Protein AF-A0A520GGC3-F1 (afdb_monomer_lite)

Structure (mmCIF, N/CA/C/O backb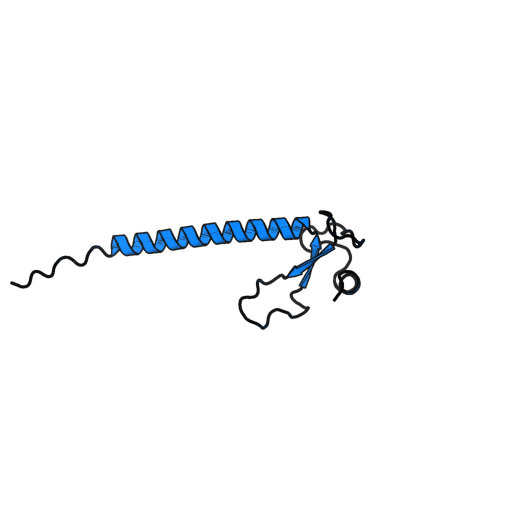one):
data_AF-A0A520GGC3-F1
#
_entry.id   AF-A0A520GGC3-F1
#
loop_
_atom_site.group_PDB
_atom_site.id
_atom_site.type_symbol
_atom_site.label_atom_id
_atom_site.label_alt_id
_atom_site.label_comp_id
_atom_site.label_asym_id
_atom_site.label_entity_id
_atom_site.label_seq_id
_atom_site.pdbx_PDB_ins_code
_atom_site.Cartn_x
_atom_site.Cartn_y
_atom_site.Cartn_z
_atom_site.occupancy
_atom_site.B_iso_or_equiv
_atom_site.auth_seq_id
_atom_site.auth_comp_id
_atom_site.auth_asym_id
_atom_site.auth_atom_id
_atom_site.pdbx_PDB_model_num
ATOM 1 N N . MET A 1 1 ? 19.036 -1.902 -2.684 1.00 60.69 1 MET A N 1
ATOM 2 C CA . MET A 1 1 ? 18.878 -2.578 -3.990 1.00 60.69 1 MET A CA 1
ATOM 3 C C . MET A 1 1 ? 18.117 -1.633 -4.895 1.00 60.69 1 MET A C 1
ATOM 5 O O . MET A 1 1 ? 17.123 -1.086 -4.430 1.00 60.69 1 MET A O 1
ATOM 9 N N . SER A 1 2 ? 18.595 -1.394 -6.116 1.00 76.25 2 SER A N 1
ATOM 10 C CA . SER A 1 2 ? 17.860 -0.589 -7.098 1.00 76.25 2 SER A CA 1
ATOM 11 C C . SER A 1 2 ? 16.636 -1.356 -7.612 1.00 76.25 2 SER A C 1
ATOM 13 O O . SER A 1 2 ? 16.612 -2.587 -7.573 1.00 76.25 2 SER A O 1
ATOM 15 N N . VAL A 1 3 ? 15.624 -0.646 -8.117 1.00 77.81 3 VAL A N 1
ATOM 16 C CA . VAL A 1 3 ? 14.450 -1.261 -8.769 1.00 77.81 3 VAL A CA 1
ATOM 17 C C . VAL A 1 3 ? 14.881 -2.133 -9.956 1.00 77.81 3 VAL A C 1
ATOM 19 O O . VAL A 1 3 ? 14.353 -3.227 -10.136 1.00 77.81 3 VAL A O 1
ATOM 22 N N . GLN A 1 4 ? 15.915 -1.712 -10.694 1.00 81.25 4 GLN A N 1
ATOM 23 C CA . GLN A 1 4 ? 16.497 -2.494 -11.787 1.00 81.25 4 GLN A CA 1
ATOM 24 C C . GLN A 1 4 ? 17.047 -3.849 -11.311 1.00 81.25 4 GLN A C 1
ATOM 26 O O . GLN A 1 4 ? 16.815 -4.865 -11.959 1.00 81.25 4 GLN A O 1
ATOM 31 N N . ALA A 1 5 ? 17.719 -3.887 -10.153 1.00 81.25 5 ALA A N 1
ATOM 32 C CA . ALA A 1 5 ? 18.230 -5.129 -9.567 1.00 81.25 5 ALA A CA 1
ATOM 33 C C . ALA A 1 5 ? 17.112 -6.056 -9.061 1.00 81.25 5 ALA A C 1
ATOM 35 O O . ALA A 1 5 ? 17.298 -7.263 -8.979 1.00 81.25 5 ALA A O 1
ATOM 36 N N . LEU A 1 6 ? 15.951 -5.500 -8.713 1.00 82.69 6 LEU A N 1
ATOM 37 C CA . LEU A 1 6 ? 14.791 -6.271 -8.268 1.00 82.69 6 LEU A CA 1
ATOM 38 C C . LEU A 1 6 ? 13.943 -6.797 -9.434 1.00 82.69 6 LEU A C 1
ATOM 40 O O . LEU A 1 6 ? 13.226 -7.782 -9.259 1.00 82.69 6 LEU A O 1
ATOM 44 N N . ARG A 1 7 ? 14.048 -6.190 -10.625 1.00 85.38 7 ARG A N 1
ATOM 45 C CA . ARG A 1 7 ? 13.332 -6.623 -11.835 1.00 85.38 7 ARG A CA 1
ATOM 46 C C . ARG A 1 7 ? 13.685 -8.052 -12.242 1.00 85.38 7 ARG A C 1
ATOM 48 O O . ARG A 1 7 ? 12.794 -8.790 -12.645 1.00 85.38 7 ARG A O 1
ATOM 55 N N . SER A 1 8 ? 14.951 -8.455 -12.135 1.00 84.31 8 SER A N 1
ATOM 56 C CA . SER A 1 8 ? 15.372 -9.825 -12.468 1.00 84.31 8 SER A CA 1
ATOM 57 C C . SER A 1 8 ? 14.750 -10.872 -11.541 1.00 84.31 8 SER A C 1
ATOM 59 O O . SER A 1 8 ? 14.472 -11.981 -11.981 1.00 84.31 8 SER A O 1
ATOM 61 N N . SER A 1 9 ? 14.491 -10.512 -10.282 1.00 84.56 9 SER A N 1
ATOM 62 C CA . SER A 1 9 ? 13.923 -11.417 -9.278 1.00 84.56 9 SER A CA 1
ATOM 63 C C . SER A 1 9 ? 12.394 -11.442 -9.270 1.00 84.56 9 SER A C 1
ATOM 65 O O . SER A 1 9 ? 11.805 -12.480 -8.985 1.00 84.56 9 SER A O 1
ATOM 67 N N . PHE A 1 10 ? 11.740 -10.307 -9.535 1.00 87.94 10 PHE A N 1
ATOM 68 C CA . PHE A 1 10 ? 10.280 -10.171 -9.411 1.00 87.94 10 PHE A CA 1
ATOM 69 C C . PHE A 1 10 ? 9.541 -10.023 -10.744 1.00 87.94 10 PHE A C 1
ATOM 71 O O . PHE A 1 10 ? 8.315 -10.095 -10.769 1.00 87.94 10 PHE A O 1
ATOM 78 N N . GLY A 1 11 ? 10.264 -9.847 -11.848 1.00 91.62 11 GLY A N 1
ATOM 79 C CA . GLY A 1 11 ? 9.686 -9.660 -13.171 1.00 91.62 11 GLY A CA 1
ATOM 80 C C . GLY A 1 11 ? 9.210 -8.226 -13.448 1.00 91.62 11 GLY A C 1
ATOM 81 O O . GLY A 1 11 ? 9.417 -7.314 -12.642 1.00 91.62 11 GLY A O 1
ATOM 82 N N . PRO A 1 12 ? 8.611 -8.004 -14.634 1.00 95.31 12 PRO A N 1
ATOM 83 C CA . PRO A 1 12 ? 8.226 -6.675 -15.109 1.00 95.31 12 PRO A CA 1
ATOM 84 C C . PRO A 1 12 ? 6.793 -6.261 -14.740 1.00 95.31 12 PRO A C 1
ATOM 86 O O . PRO A 1 12 ? 6.391 -5.145 -15.060 1.00 95.31 12 PRO A O 1
ATOM 89 N N . HIS A 1 13 ? 6.017 -7.142 -14.106 1.00 96.56 13 HIS A N 1
ATOM 90 C CA . HIS A 1 13 ? 4.601 -6.916 -13.817 1.00 96.56 13 HIS A CA 1
ATOM 91 C C . HIS A 1 13 ? 4.390 -6.439 -12.382 1.00 96.56 13 HIS A C 1
ATOM 93 O O . HIS A 1 13 ? 5.062 -6.891 -11.453 1.00 96.56 13 HIS A O 1
ATOM 99 N N . CYS A 1 14 ? 3.439 -5.527 -12.208 1.00 96.69 14 CYS A N 1
ATOM 100 C CA . CYS A 1 14 ? 3.048 -5.014 -10.907 1.00 96.69 14 CYS A CA 1
ATOM 101 C C . CYS A 1 14 ? 2.482 -6.135 -10.037 1.00 96.69 14 CYS A C 1
ATOM 103 O O . CYS A 1 14 ? 1.596 -6.876 -10.460 1.00 96.69 14 CYS A O 1
ATOM 105 N N . HIS A 1 15 ? 2.954 -6.220 -8.794 1.00 95.75 15 HIS A N 1
ATOM 106 C CA . HIS A 1 15 ? 2.482 -7.220 -7.842 1.00 95.75 15 HIS A CA 1
ATOM 107 C C . HIS A 1 15 ? 0.974 -7.143 -7.567 1.00 95.75 15 HIS A C 1
ATOM 109 O O . HIS A 1 15 ? 0.356 -8.174 -7.320 1.00 95.75 15 HIS A O 1
ATOM 115 N N . TRP A 1 16 ? 0.392 -5.939 -7.603 1.00 95.38 16 TRP A N 1
ATOM 116 C CA . TRP A 1 16 ? -1.005 -5.720 -7.229 1.00 95.38 16 TRP A CA 1
ATOM 117 C C . TRP A 1 16 ? -1.983 -5.923 -8.383 1.00 95.38 16 TRP A C 1
ATOM 119 O O . TRP A 1 16 ? -2.981 -6.614 -8.213 1.00 95.38 16 TRP A O 1
ATOM 129 N N . CYS A 1 17 ? -1.716 -5.321 -9.544 1.00 97.12 17 CYS A N 1
ATOM 130 C CA . CYS A 1 17 ? -2.655 -5.332 -10.670 1.00 97.12 17 CYS A CA 1
ATOM 131 C C . CYS A 1 17 ? -2.231 -6.246 -11.828 1.00 97.12 17 CYS A C 1
ATOM 133 O O . CYS A 1 17 ? -3.002 -6.434 -12.762 1.00 97.12 17 CYS A O 1
ATOM 135 N N . GLY A 1 18 ? -1.010 -6.791 -11.808 1.00 96.69 18 GLY A N 1
ATOM 136 C CA . GLY A 1 18 ? -0.486 -7.661 -12.866 1.00 96.69 18 GLY A CA 1
ATOM 137 C C . GLY A 1 18 ? -0.095 -6.951 -14.169 1.00 96.69 18 GLY A C 1
ATOM 138 O O . GLY A 1 18 ? 0.449 -7.597 -15.060 1.00 96.69 18 GLY A O 1
ATOM 139 N N . LEU A 1 19 ? -0.321 -5.640 -14.297 1.00 97.94 19 LEU A N 1
ATOM 140 C CA . LEU A 1 19 ? 0.020 -4.880 -15.504 1.00 97.94 19 LEU A CA 1
ATOM 141 C C . LEU A 1 19 ? 1.531 -4.568 -15.587 1.00 97.94 19 LEU A C 1
ATOM 143 O O . LEU A 1 19 ? 2.197 -4.495 -14.547 1.00 97.94 19 LEU A O 1
ATOM 147 N N . PRO A 1 20 ? 2.095 -4.366 -16.796 1.00 97.12 20 PRO A N 1
ATOM 148 C CA . PRO A 1 20 ? 3.498 -3.987 -16.969 1.00 97.12 20 PRO A CA 1
ATOM 149 C C . PRO A 1 20 ? 3.843 -2.671 -16.258 1.00 97.12 20 PRO A C 1
ATOM 151 O O . PRO A 1 20 ? 3.045 -1.734 -16.244 1.00 97.12 20 PRO A O 1
ATOM 154 N N . MET A 1 21 ? 5.038 -2.594 -15.675 1.00 96.81 21 MET A N 1
ATOM 155 C CA . MET A 1 21 ? 5.553 -1.380 -15.030 1.00 96.81 21 MET A CA 1
ATOM 156 C C . MET A 1 21 ? 6.576 -0.656 -15.908 1.00 96.81 21 MET A C 1
ATOM 15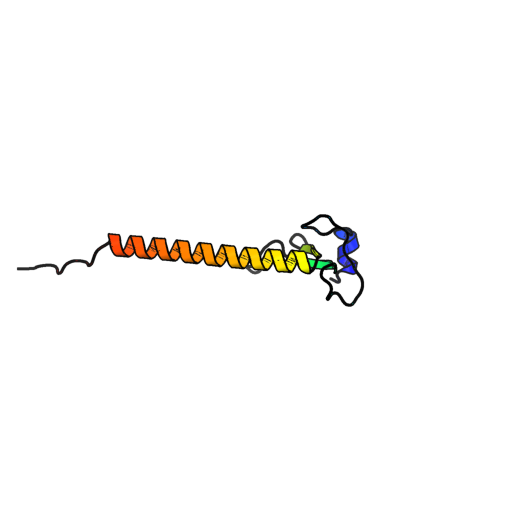8 O O . MET A 1 21 ? 7.309 -1.291 -16.670 1.00 96.81 21 MET A O 1
ATOM 162 N N . ASP A 1 22 ? 6.677 0.661 -15.733 1.00 95.25 22 ASP A N 1
ATOM 163 C CA . ASP A 1 22 ? 7.756 1.477 -16.283 1.00 95.25 22 ASP A CA 1
ATOM 164 C C . ASP A 1 22 ? 8.966 1.480 -15.336 1.00 95.25 22 ASP A C 1
ATOM 166 O O . ASP A 1 22 ? 8.858 1.775 -14.149 1.00 95.25 22 ASP A O 1
ATOM 170 N N . PHE A 1 23 ? 10.141 1.140 -15.854 1.00 93.94 23 PHE A N 1
ATOM 171 C CA . PHE A 1 23 ? 11.384 1.064 -15.082 1.00 93.94 23 PHE A CA 1
ATOM 172 C C . PHE A 1 23 ? 12.311 2.267 -15.305 1.00 93.94 23 PHE A C 1
ATOM 174 O O . PHE A 1 23 ? 13.361 2.333 -14.652 1.00 93.94 23 PHE A O 1
ATOM 181 N N . ALA A 1 24 ? 11.948 3.183 -16.209 1.00 91.81 24 ALA A N 1
ATOM 182 C CA . ALA A 1 24 ? 12.727 4.373 -16.518 1.00 91.81 24 ALA A CA 1
ATOM 183 C C . ALA A 1 24 ? 12.819 5.330 -15.317 1.00 91.81 24 ALA A C 1
ATOM 185 O O . ALA A 1 24 ? 11.978 5.332 -14.420 1.00 91.81 24 ALA A O 1
ATOM 186 N N . GLU A 1 25 ? 13.884 6.130 -15.294 1.00 86.38 25 GLU A N 1
ATOM 187 C CA . GLU A 1 25 ? 13.998 7.287 -14.404 1.00 86.38 25 GLU A CA 1
ATOM 188 C C . GLU A 1 25 ? 13.555 8.545 -15.179 1.00 86.38 25 GLU A C 1
ATOM 190 O O . GLU A 1 25 ? 13.866 8.643 -16.371 1.00 86.38 25 GLU A O 1
ATOM 195 N N . PRO A 1 26 ? 12.890 9.524 -14.537 1.00 87.25 26 PRO A N 1
ATOM 196 C CA . PRO A 1 26 ? 12.464 9.534 -13.136 1.00 87.25 26 PRO A CA 1
ATOM 197 C C . PRO A 1 26 ? 11.242 8.635 -12.875 1.00 87.25 26 PRO A C 1
ATOM 199 O O . PRO A 1 26 ? 10.403 8.428 -13.745 1.00 87.25 26 PRO A O 1
ATOM 202 N N . ARG A 1 27 ? 11.141 8.101 -11.651 1.00 85.25 27 ARG A N 1
ATOM 203 C CA . ARG A 1 27 ? 10.047 7.208 -11.213 1.00 85.25 27 ARG A CA 1
ATOM 204 C C . ARG A 1 27 ? 8.891 7.938 -10.525 1.00 85.25 27 ARG A C 1
ATOM 206 O O . ARG A 1 27 ? 8.408 7.500 -9.480 1.00 85.25 27 ARG A O 1
ATOM 213 N N . ASP A 1 28 ? 8.501 9.081 -11.061 1.00 87.50 28 ASP A N 1
ATOM 214 C CA . ASP A 1 28 ? 7.453 9.949 -10.516 1.00 87.50 28 ASP A CA 1
ATOM 215 C C . ASP A 1 28 ? 6.075 9.718 -11.155 1.00 87.50 28 ASP A C 1
ATOM 217 O O . ASP A 1 28 ? 5.081 10.294 -10.708 1.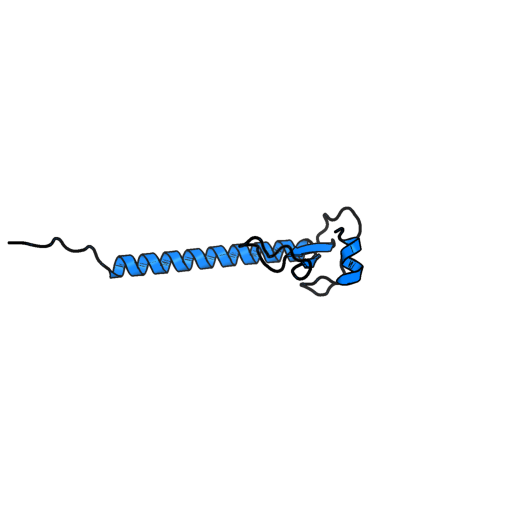00 87.50 28 ASP A O 1
ATOM 221 N N . ARG A 1 29 ? 5.992 8.850 -12.168 1.00 94.56 29 ARG A N 1
ATOM 222 C CA . ARG A 1 29 ? 4.747 8.572 -12.882 1.00 94.56 29 ARG A CA 1
ATOM 223 C C . ARG A 1 29 ? 3.916 7.487 -12.190 1.00 94.56 29 ARG A C 1
ATOM 225 O O . ARG A 1 29 ? 4.479 6.591 -11.554 1.00 94.56 29 ARG A O 1
ATOM 232 N N . PRO A 1 30 ? 2.581 7.506 -12.347 1.00 96.19 30 PRO A N 1
ATOM 233 C CA . PRO A 1 30 ? 1.691 6.468 -11.821 1.00 96.19 30 PRO A CA 1
ATOM 234 C C . PRO A 1 30 ? 2.133 5.036 -12.169 1.00 96.19 30 PRO A C 1
ATOM 236 O O . PRO A 1 30 ? 2.122 4.149 -11.313 1.00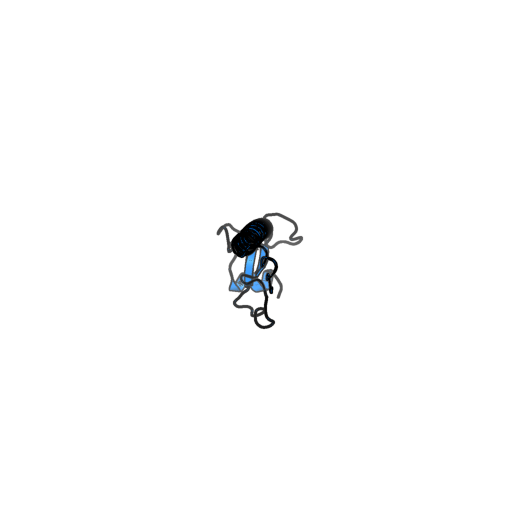 96.19 30 PRO A O 1
ATOM 239 N N . GLU A 1 31 ? 2.579 4.828 -13.407 1.00 96.62 31 GLU A N 1
ATOM 240 C CA . GLU A 1 31 ? 3.041 3.560 -13.973 1.00 96.62 31 GLU A CA 1
ATOM 241 C C . GLU A 1 31 ? 4.492 3.191 -13.614 1.00 96.62 31 GLU A C 1
ATOM 243 O O . GLU A 1 31 ? 4.962 2.110 -13.985 1.00 96.62 31 GLU A O 1
ATOM 248 N N . SER A 1 32 ? 5.214 4.039 -12.879 1.00 96.69 32 SER A N 1
ATOM 249 C CA . SER A 1 32 ? 6.597 3.760 -12.496 1.00 96.69 32 SER A CA 1
ATOM 250 C C . SER A 1 32 ? 6.695 2.603 -11.496 1.00 96.69 32 SER A C 1
ATOM 252 O O . SER A 1 32 ? 5.924 2.495 -10.541 1.00 96.69 32 SER A O 1
ATOM 254 N N . ALA A 1 33 ? 7.690 1.739 -11.691 1.00 95.81 33 ALA A N 1
ATOM 255 C CA . ALA A 1 33 ? 8.026 0.631 -10.813 1.00 95.81 33 ALA A CA 1
ATOM 256 C C . ALA A 1 33 ? 8.650 1.156 -9.515 1.00 95.81 33 ALA A C 1
ATOM 258 O O . ALA A 1 33 ? 9.731 1.742 -9.509 1.00 95.81 33 ALA A O 1
ATOM 259 N N . THR A 1 34 ? 8.007 0.879 -8.390 1.00 93.81 34 THR A N 1
ATOM 260 C CA . THR A 1 34 ? 8.469 1.238 -7.047 1.00 93.81 34 THR A CA 1
ATOM 261 C C . THR A 1 34 ? 8.591 -0.007 -6.171 1.00 93.81 34 THR A C 1
ATOM 263 O O . THR A 1 34 ? 8.058 -1.074 -6.487 1.00 93.81 34 THR A O 1
ATOM 266 N N . ILE A 1 35 ? 9.352 0.100 -5.079 1.00 90.69 35 ILE A N 1
ATOM 267 C CA . ILE A 1 35 ? 9.536 -1.002 -4.129 1.00 90.69 35 ILE A CA 1
ATOM 268 C C . ILE A 1 35 ? 8.411 -0.954 -3.101 1.00 90.69 35 ILE A C 1
ATOM 270 O O . ILE A 1 35 ? 8.298 0.019 -2.360 1.00 90.69 35 ILE A O 1
ATOM 274 N N . GLU A 1 36 ? 7.652 -2.040 -3.011 1.00 87.19 36 GLU A N 1
ATOM 275 C CA . GLU A 1 36 ? 6.609 -2.233 -2.009 1.00 87.19 36 GLU A CA 1
ATOM 276 C C . GLU A 1 36 ? 7.081 -3.139 -0.871 1.00 87.19 36 GLU A C 1
ATOM 278 O O . GLU A 1 36 ? 7.796 -4.122 -1.100 1.00 87.19 36 GLU A O 1
ATOM 283 N N . HIS A 1 37 ? 6.632 -2.839 0.349 1.00 85.12 37 HIS A N 1
ATOM 284 C CA . HIS A 1 37 ? 6.824 -3.689 1.525 1.00 85.12 37 HIS A CA 1
ATOM 285 C C . HIS A 1 37 ? 5.494 -4.350 1.906 1.00 85.12 37 HIS A C 1
ATOM 287 O O . HIS A 1 37 ? 4.537 -3.685 2.289 1.00 85.12 37 HIS A O 1
ATOM 293 N N . LEU A 1 38 ? 5.430 -5.681 1.819 1.00 81.56 38 LEU A N 1
ATOM 294 C CA . LEU A 1 38 ? 4.183 -6.423 2.045 1.00 81.56 38 LEU A CA 1
ATOM 295 C C . LEU A 1 38 ? 3.706 -6.376 3.499 1.00 81.56 38 LEU A C 1
ATOM 297 O O . LEU A 1 38 ? 2.504 -6.455 3.751 1.00 81.56 38 LEU A O 1
ATOM 301 N N . LEU A 1 39 ? 4.646 -6.248 4.435 1.00 76.12 39 LEU A N 1
ATOM 302 C CA . LEU A 1 39 ? 4.384 -6.179 5.864 1.00 76.12 39 LEU A CA 1
ATOM 303 C C . LEU A 1 39 ? 4.778 -4.795 6.380 1.00 76.12 39 LEU A C 1
ATOM 305 O O . LEU A 1 39 ? 5.927 -4.379 6.206 1.00 76.12 39 LEU A O 1
ATOM 309 N N . ASP A 1 40 ? 3.839 -4.119 7.041 1.00 65.50 40 ASP A N 1
ATOM 310 C CA . ASP A 1 40 ? 4.136 -2.921 7.828 1.00 65.50 40 ASP A CA 1
ATOM 311 C C . ASP A 1 40 ? 5.025 -3.354 8.979 1.00 65.50 40 ASP A C 1
ATOM 313 O O . ASP A 1 40 ? 4.688 -4.316 9.656 1.00 65.50 40 ASP A O 1
ATOM 317 N N . ALA A 1 41 ? 6.183 -2.730 9.172 1.00 54.59 41 ALA A N 1
ATOM 318 C CA . ALA A 1 41 ? 7.131 -3.165 10.188 1.00 54.59 41 ALA A CA 1
ATOM 319 C C . ALA A 1 41 ? 6.677 -2.724 11.590 1.00 54.59 41 ALA A C 1
ATOM 321 O O . ALA A 1 41 ? 6.832 -1.541 11.886 1.00 54.59 41 ALA A O 1
ATOM 322 N N . PRO A 1 42 ? 6.222 -3.618 12.499 1.00 53.09 42 PRO A N 1
ATOM 323 C CA . PRO A 1 42 ? 5.985 -3.233 13.885 1.00 53.09 42 PRO A CA 1
ATOM 324 C C . PRO A 1 42 ? 7.182 -3.627 14.768 1.00 53.09 42 PRO A C 1
ATOM 326 O O . PRO A 1 42 ? 7.308 -3.163 15.891 1.00 53.09 42 PRO A O 1
ATOM 329 N N . LEU A 1 43 ? 8.083 -4.491 14.284 1.00 43.41 43 LEU A N 1
ATOM 330 C CA . LEU A 1 43 ? 9.153 -5.122 15.053 1.00 43.41 43 LEU A CA 1
ATOM 331 C C . LEU A 1 43 ? 10.328 -5.401 14.105 1.00 43.41 43 LEU A C 1
ATOM 333 O O . LEU A 1 43 ? 10.124 -5.909 13.002 1.00 43.41 43 LEU A O 1
ATOM 337 N N . GLY A 1 44 ? 11.547 -5.040 14.517 1.00 47.28 44 GLY A N 1
ATOM 338 C CA . GLY A 1 44 ? 12.762 -4.845 13.702 1.00 47.28 44 GLY A CA 1
ATOM 339 C C . GLY A 1 44 ? 13.302 -6.006 12.842 1.00 47.28 44 GLY A C 1
ATOM 340 O O . GLY A 1 44 ? 14.441 -5.933 12.396 1.00 47.28 44 GLY A O 1
ATOM 341 N N . SER A 1 45 ? 12.515 -7.044 12.550 1.00 50.06 45 SER A N 1
ATOM 342 C CA . SER A 1 45 ? 12.910 -8.234 11.779 1.00 50.06 45 SER A CA 1
ATOM 343 C C . SER A 1 45 ? 12.387 -8.265 10.324 1.00 50.06 45 SER A C 1
ATOM 345 O O . SER A 1 45 ? 12.769 -9.123 9.529 1.00 50.06 45 SER A O 1
ATOM 347 N N . LEU A 1 46 ? 11.538 -7.317 9.897 1.00 53.97 46 LEU A N 1
ATOM 348 C CA . LEU A 1 46 ? 10.809 -7.441 8.618 1.00 53.97 46 LEU A CA 1
ATOM 349 C C . LEU A 1 46 ? 11.490 -6.832 7.381 1.00 53.97 46 LEU A C 1
ATOM 351 O O . LEU A 1 46 ? 10.961 -6.971 6.280 1.00 53.97 46 LEU A O 1
ATOM 355 N N . ARG A 1 47 ? 12.706 -6.276 7.498 1.00 56.50 47 ARG A N 1
ATOM 356 C CA . ARG A 1 47 ? 13.487 -5.737 6.355 1.00 56.50 47 ARG A CA 1
ATOM 357 C C . ARG A 1 47 ? 14.113 -6.816 5.451 1.00 56.50 47 ARG A C 1
ATOM 359 O O . ARG A 1 47 ? 14.990 -6.518 4.633 1.00 56.50 47 ARG A O 1
ATOM 366 N N . GLN A 1 48 ? 13.683 -8.070 5.567 1.00 64.31 48 GLN A N 1
ATOM 367 C CA . GLN A 1 48 ? 14.171 -9.161 4.727 1.00 64.31 48 GLN A CA 1
ATOM 368 C C . GLN A 1 48 ? 13.706 -8.987 3.266 1.00 64.31 48 GLN A C 1
ATOM 370 O O . GLN A 1 48 ? 12.567 -8.581 3.029 1.00 64.31 48 GLN A O 1
ATOM 375 N N . PRO A 1 49 ? 14.546 -9.307 2.260 1.00 63.59 49 PRO A N 1
ATOM 376 C CA . PRO A 1 49 ? 14.179 -9.212 0.841 1.00 63.59 49 PRO A CA 1
ATOM 377 C C . PRO A 1 49 ? 12.898 -9.971 0.471 1.00 63.59 49 PRO A C 1
ATOM 379 O O . PRO A 1 49 ? 12.154 -9.524 -0.397 1.00 63.59 49 PRO A O 1
ATOM 382 N N . LYS A 1 50 ? 12.588 -11.068 1.178 1.00 72.56 50 LYS A N 1
ATOM 383 C CA . LYS A 1 50 ? 11.387 -11.886 0.946 1.00 72.56 50 LYS A CA 1
ATOM 384 C C . LYS A 1 50 ? 10.064 -11.124 1.137 1.00 72.56 50 LYS A C 1
ATOM 386 O O . LYS A 1 50 ? 9.056 -11.514 0.550 1.00 72.56 50 LYS A O 1
ATOM 391 N N . HIS A 1 51 ? 10.074 -10.026 1.899 1.00 79.88 51 HIS A N 1
ATOM 392 C CA . HIS A 1 51 ? 8.897 -9.185 2.158 1.00 79.88 51 HIS A CA 1
ATOM 393 C C . HIS A 1 51 ? 8.780 -7.983 1.214 1.00 79.88 51 HIS A C 1
ATOM 395 O O . HIS A 1 51 ? 7.928 -7.123 1.431 1.00 79.88 51 HIS A O 1
ATOM 401 N N . ARG A 1 52 ? 9.634 -7.895 0.188 1.00 85.69 52 ARG A N 1
ATOM 402 C CA . ARG A 1 52 ? 9.586 -6.822 -0.810 1.00 85.69 52 ARG A CA 1
ATOM 403 C C . ARG A 1 52 ? 8.988 -7.321 -2.113 1.00 85.69 52 ARG A C 1
ATOM 405 O O . ARG A 1 52 ? 9.166 -8.488 -2.465 1.00 85.69 52 ARG A O 1
ATOM 412 N N . ARG A 1 53 ? 8.306 -6.439 -2.833 1.00 90.00 53 ARG A N 1
ATOM 413 C CA . ARG A 1 53 ? 7.820 -6.663 -4.201 1.00 90.00 53 ARG A CA 1
ATOM 414 C C . ARG A 1 53 ? 8.027 -5.406 -5.039 1.00 90.00 53 ARG A C 1
ATOM 416 O O . ARG A 1 53 ? 8.351 -4.350 -4.500 1.00 90.00 53 ARG A O 1
ATOM 423 N N . LEU A 1 54 ? 7.862 -5.539 -6.352 1.00 94.44 54 LEU A N 1
ATOM 424 C CA . LEU A 1 54 ? 7.743 -4.399 -7.253 1.00 94.44 54 LEU A CA 1
ATOM 425 C C . LEU A 1 54 ? 6.270 -4.141 -7.563 1.00 94.44 54 LEU A C 1
ATOM 427 O O . LEU A 1 54 ? 5.509 -5.079 -7.805 1.00 94.44 54 LEU A O 1
ATOM 431 N N . ALA A 1 55 ? 5.877 -2.875 -7.544 1.00 96.00 55 ALA A N 1
ATOM 432 C CA . ALA A 1 55 ? 4.528 -2.444 -7.875 1.00 96.00 55 ALA A CA 1
ATOM 433 C C . ALA A 1 55 ? 4.535 -1.025 -8.451 1.00 96.00 55 ALA A C 1
ATOM 435 O O . ALA A 1 55 ? 5.483 -0.266 -8.245 1.00 96.00 55 ALA A O 1
ATOM 436 N N . HIS A 1 56 ? 3.464 -0.662 -9.153 1.00 97.75 56 HIS A N 1
ATOM 437 C CA . HIS A 1 56 ? 3.239 0.710 -9.603 1.00 97.75 56 HIS A CA 1
ATOM 438 C C . HIS A 1 56 ? 3.229 1.693 -8.433 1.00 97.75 56 HIS A C 1
ATOM 440 O O . HIS A 1 56 ? 2.705 1.378 -7.360 1.00 97.75 56 HIS A O 1
ATOM 446 N N . ALA A 1 57 ? 3.750 2.897 -8.666 1.00 95.75 57 ALA A N 1
ATOM 447 C CA . ALA A 1 57 ? 3.656 4.011 -7.728 1.00 95.75 57 ALA A CA 1
ATOM 448 C C . ALA A 1 57 ? 2.192 4.280 -7.336 1.00 95.75 57 ALA A C 1
ATOM 450 O O . ALA A 1 57 ? 1.877 4.405 -6.152 1.00 95.75 57 ALA A O 1
ATOM 451 N N . GLU A 1 58 ? 1.288 4.272 -8.320 1.00 97.12 58 GLU A N 1
ATOM 452 C CA . GLU A 1 58 ? -0.152 4.462 -8.118 1.00 97.12 58 GLU A CA 1
ATOM 453 C C . GLU A 1 58 ? -0.772 3.364 -7.249 1.00 97.12 58 GLU A C 1
ATOM 455 O O . GLU A 1 58 ? -1.450 3.652 -6.263 1.00 97.12 58 GLU A O 1
ATOM 460 N N . CYS A 1 59 ? -0.503 2.093 -7.571 1.00 96.75 59 CYS A N 1
ATOM 461 C CA . CYS A 1 59 ? -1.052 0.969 -6.816 1.00 96.75 59 CYS A CA 1
ATOM 462 C C . CYS A 1 59 ? -0.577 0.983 -5.359 1.00 96.75 59 CYS A C 1
ATOM 464 O O . CYS A 1 59 ? -1.370 0.720 -4.455 1.00 96.75 59 CYS A O 1
ATOM 466 N N . ASN A 1 60 ? 0.694 1.318 -5.122 1.00 93.75 60 ASN A N 1
ATOM 467 C CA . ASN A 1 60 ? 1.221 1.450 -3.767 1.00 93.75 60 ASN A CA 1
ATOM 468 C C . ASN A 1 60 ? 0.568 2.611 -3.013 1.00 93.75 60 ASN A C 1
ATOM 470 O O . ASN A 1 60 ? 0.178 2.439 -1.857 1.00 93.75 60 ASN A O 1
ATOM 474 N N . ARG A 1 61 ? 0.394 3.772 -3.658 1.00 94.88 61 ARG A N 1
ATOM 475 C CA . ARG A 1 61 ? -0.277 4.927 -3.048 1.00 94.88 61 ARG A CA 1
ATOM 476 C C . ARG A 1 61 ? -1.708 4.580 -2.633 1.00 94.88 61 ARG A C 1
ATOM 478 O O . ARG A 1 61 ? -2.044 4.721 -1.460 1.00 94.88 61 ARG A O 1
ATOM 485 N N . MET A 1 62 ? -2.501 4.034 -3.555 1.00 96.62 62 MET A N 1
ATOM 486 C CA . MET A 1 62 ? -3.894 3.650 -3.293 1.00 96.62 62 MET A CA 1
ATOM 487 C C . MET A 1 62 ? -4.014 2.579 -2.214 1.00 96.62 62 MET A C 1
ATOM 489 O O . MET A 1 62 ? -4.840 2.698 -1.310 1.00 96.62 62 MET A O 1
ATOM 493 N N . ARG A 1 63 ? -3.149 1.557 -2.236 1.00 93.75 63 ARG A N 1
ATOM 494 C CA . ARG A 1 63 ? -3.126 0.544 -1.175 1.00 93.75 63 ARG A CA 1
ATOM 495 C C . ARG A 1 63 ? -2.881 1.173 0.196 1.00 93.75 63 ARG A C 1
ATOM 497 O O . ARG A 1 63 ? -3.562 0.815 1.156 1.00 93.75 63 ARG A O 1
ATOM 504 N N . ASN A 1 64 ? -1.920 2.087 0.298 1.00 90.75 64 ASN A N 1
ATOM 505 C CA . ASN A 1 64 ? -1.597 2.748 1.560 1.00 90.75 64 ASN A CA 1
ATOM 506 C C . ASN A 1 64 ? -2.747 3.632 2.055 1.00 90.75 64 ASN A C 1
ATOM 508 O O . ASN A 1 64 ? -3.058 3.607 3.246 1.00 90.75 64 ASN A O 1
ATOM 512 N N . GLU A 1 65 ? -3.421 4.350 1.157 1.00 94.88 65 GLU A N 1
ATOM 513 C CA . GLU A 1 65 ? -4.611 5.137 1.491 1.00 94.88 65 GLU A CA 1
ATOM 514 C C . GLU A 1 65 ? -5.755 4.254 2.010 1.00 94.88 65 GLU A C 1
ATOM 516 O O . GLU A 1 65 ? -6.310 4.538 3.075 1.00 94.88 65 GLU A O 1
ATOM 521 N N . PHE A 1 66 ? -6.050 3.134 1.339 1.00 94.62 66 PHE A N 1
ATOM 522 C CA . PHE A 1 66 ? -7.076 2.191 1.799 1.00 94.62 66 PHE A CA 1
ATOM 523 C C . PHE A 1 66 ? -6.738 1.568 3.153 1.00 94.62 66 PHE A C 1
ATOM 525 O O . PHE A 1 66 ? -7.614 1.444 4.009 1.00 94.62 66 PHE A O 1
ATOM 532 N N . LYS A 1 67 ? -5.469 1.220 3.392 1.00 91.06 67 LYS A N 1
ATOM 533 C CA . LYS A 1 67 ? -5.025 0.717 4.700 1.00 91.06 67 LYS A CA 1
ATOM 534 C C . LYS A 1 67 ? -5.209 1.759 5.796 1.00 91.06 67 LYS A C 1
ATOM 536 O O . LYS A 1 67 ? -5.727 1.432 6.858 1.00 91.06 67 LYS A O 1
ATOM 541 N N . LEU A 1 68 ? -4.837 3.011 5.535 1.00 92.06 68 LEU A N 1
ATOM 542 C CA . LEU A 1 68 ? -5.016 4.100 6.492 1.00 92.06 68 LEU A CA 1
ATOM 543 C C . LEU A 1 68 ? -6.499 4.350 6.796 1.00 92.06 68 LEU A C 1
ATOM 545 O O . LEU A 1 68 ? -6.861 4.598 7.946 1.00 92.06 68 LEU A O 1
ATOM 549 N N . GLN A 1 69 ? -7.363 4.271 5.784 1.00 96.88 69 GLN A N 1
ATOM 550 C CA . GLN A 1 69 ? -8.807 4.376 5.972 1.00 96.88 69 GLN A CA 1
ATOM 551 C C . GLN A 1 69 ? -9.348 3.231 6.839 1.00 96.88 69 GLN A C 1
ATOM 553 O O . GLN A 1 69 ? -10.086 3.495 7.789 1.00 96.88 69 GLN A O 1
ATOM 558 N N . ALA A 1 70 ? -8.957 1.988 6.548 1.00 95.69 70 ALA A N 1
ATOM 559 C CA . ALA A 1 70 ? -9.362 0.817 7.322 1.00 95.69 70 ALA A CA 1
ATOM 560 C C . ALA A 1 70 ? -8.888 0.903 8.783 1.00 95.69 70 ALA A C 1
ATOM 562 O O . ALA A 1 70 ? -9.667 0.641 9.698 1.00 95.69 70 ALA A O 1
ATOM 563 N N . GLU A 1 71 ? -7.652 1.355 9.015 1.00 95.25 71 GLU A N 1
ATOM 564 C CA . GLU A 1 71 ? -7.110 1.557 10.362 1.00 95.25 71 GLU A CA 1
ATOM 565 C C . GLU A 1 71 ? -7.935 2.588 11.144 1.00 95.25 71 GLU A C 1
ATOM 567 O O . GLU A 1 71 ? -8.355 2.334 12.271 1.00 95.25 71 GLU A O 1
ATOM 572 N N . ARG A 1 72 ? -8.261 3.733 10.530 1.00 96.50 72 ARG A N 1
ATOM 573 C CA . ARG A 1 72 ? -9.110 4.758 11.164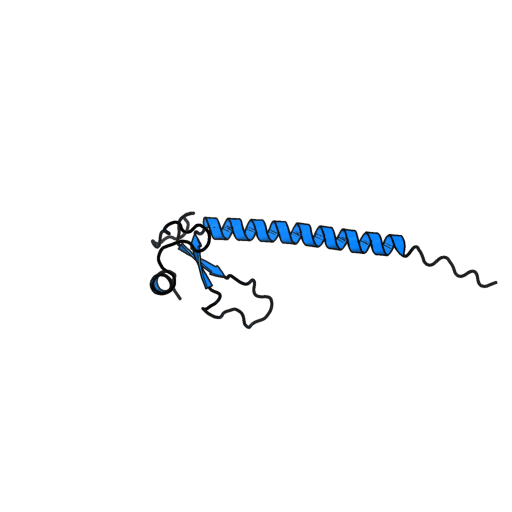 1.00 96.50 72 ARG A CA 1
ATOM 574 C C . ARG A 1 72 ? -10.492 4.215 11.532 1.00 96.50 72 ARG A C 1
ATOM 576 O O . ARG A 1 72 ? -10.989 4.507 12.618 1.00 96.50 72 ARG A O 1
ATOM 583 N N . GLN A 1 73 ? -11.103 3.427 10.647 1.00 98.12 73 GLN A N 1
ATOM 584 C CA . GLN A 1 73 ? -12.397 2.791 10.909 1.00 98.12 73 GLN A CA 1
ATOM 585 C C . GLN A 1 73 ? -12.311 1.807 12.079 1.00 98.12 73 GLN A C 1
ATOM 587 O O . GLN A 1 73 ? -13.178 1.813 12.955 1.00 98.12 73 GLN A O 1
ATOM 592 N N . PHE A 1 74 ? -11.250 1.002 12.128 1.00 97.31 74 PHE A N 1
ATOM 593 C CA . PHE A 1 74 ? -11.028 0.053 13.212 1.00 97.31 74 PHE A CA 1
ATOM 594 C C . PHE A 1 74 ? -10.847 0.755 14.563 1.00 97.31 74 PHE A C 1
ATOM 596 O O . PHE A 1 74 ? -11.504 0.389 15.539 1.00 97.31 74 PHE A O 1
ATOM 603 N N . GLN A 1 75 ? -10.039 1.816 14.616 1.00 97.75 75 GLN A N 1
ATOM 604 C CA . GLN A 1 75 ? -9.842 2.599 15.839 1.00 97.75 75 GLN A CA 1
ATOM 605 C C . GLN A 1 75 ? -11.144 3.248 16.328 1.00 97.75 75 GLN A C 1
ATOM 607 O O . GLN A 1 75 ? -11.449 3.202 17.522 1.00 97.75 75 GLN A O 1
ATOM 612 N N . ALA A 1 76 ? -11.959 3.789 15.416 1.00 98.19 76 ALA A N 1
ATOM 613 C CA . ALA A 1 76 ? -13.270 4.336 15.763 1.00 98.19 76 ALA A CA 1
ATOM 614 C C . ALA A 1 76 ? -14.207 3.263 16.348 1.00 98.19 76 ALA A C 1
ATOM 616 O O . ALA A 1 76 ? -14.893 3.505 17.344 1.00 98.19 76 ALA A O 1
ATOM 617 N N . TRP A 1 77 ? -14.201 2.056 15.777 1.00 98.19 77 TRP A N 1
ATOM 618 C CA . TRP A 1 77 ? -14.977 0.931 16.297 1.00 98.19 77 TRP A CA 1
ATOM 619 C C . TRP A 1 77 ? -14.517 0.501 17.699 1.00 98.19 77 TRP A C 1
ATOM 621 O O . TRP A 1 77 ? -15.354 0.307 18.584 1.00 98.19 77 TRP A O 1
ATOM 631 N N . ILE A 1 78 ? -13.203 0.414 17.942 1.00 98.25 78 ILE A N 1
ATOM 632 C CA . ILE A 1 78 ? -12.643 0.122 19.273 1.00 98.25 78 ILE A CA 1
ATOM 633 C C . ILE A 1 78 ? -13.061 1.185 20.293 1.00 98.25 78 ILE A C 1
ATOM 635 O O . ILE A 1 78 ? -13.513 0.833 21.385 1.00 98.25 78 ILE A O 1
ATOM 639 N N . ALA A 1 79 ? -12.979 2.469 19.938 1.00 97.88 79 ALA A N 1
ATOM 640 C CA . ALA A 1 79 ? -13.405 3.559 20.812 1.00 97.88 79 ALA A CA 1
ATOM 641 C C . ALA A 1 79 ? -14.889 3.431 21.199 1.00 97.88 79 ALA A C 1
ATOM 643 O O . ALA A 1 79 ? -15.232 3.537 22.378 1.00 97.88 79 ALA A O 1
ATOM 644 N N . GLY A 1 80 ? -15.757 3.108 20.233 1.00 97.88 80 GLY A N 1
ATOM 645 C CA . GLY A 1 80 ? -17.176 2.847 20.490 1.00 97.88 80 GLY A CA 1
ATOM 646 C C . GLY A 1 80 ? -17.403 1.678 21.454 1.00 97.88 80 GLY A C 1
ATOM 647 O O . GLY A 1 80 ? -18.229 1.772 22.363 1.00 97.88 80 GLY A O 1
ATOM 648 N N . ARG A 1 81 ? -16.628 0.594 21.322 1.00 97.88 81 ARG A N 1
ATOM 649 C CA . ARG A 1 81 ? -16.699 -0.548 22.248 1.00 97.88 81 ARG A CA 1
ATOM 650 C C . ARG A 1 81 ? -16.293 -0.184 23.671 1.00 97.88 81 ARG A C 1
ATOM 652 O O . ARG A 1 81 ? -16.955 -0.617 24.613 1.00 97.88 81 ARG A O 1
ATOM 659 N N . ILE A 1 82 ? -15.217 0.583 23.826 1.00 97.31 82 ILE A N 1
ATOM 660 C CA . ILE A 1 82 ? -14.741 1.040 25.137 1.00 97.31 82 ILE A CA 1
ATOM 661 C C . ILE A 1 82 ? -15.804 1.927 25.795 1.00 97.31 82 ILE A C 1
ATOM 663 O O . ILE A 1 82 ? -16.166 1.686 26.945 1.00 97.31 82 ILE A O 1
ATOM 667 N N . ALA A 1 83 ? -16.363 2.888 25.054 1.00 96.00 83 ALA A N 1
ATOM 668 C CA . ALA A 1 83 ? -17.406 3.778 25.559 1.00 96.00 83 ALA A CA 1
ATOM 669 C C . ALA A 1 83 ? -18.663 3.011 26.006 1.00 96.00 83 ALA A C 1
ATOM 671 O O . ALA A 1 83 ? -19.185 3.252 27.094 1.00 96.00 83 ALA A O 1
ATOM 672 N N . ALA A 1 84 ? -19.116 2.032 25.215 1.00 95.06 84 ALA A N 1
ATOM 673 C CA . ALA A 1 84 ? -20.255 1.189 25.578 1.00 95.06 84 ALA A CA 1
ATOM 674 C C . ALA A 1 84 ? -20.003 0.396 26.873 1.00 95.06 84 ALA A C 1
ATOM 676 O O . ALA A 1 84 ? -20.885 0.302 27.727 1.00 95.06 84 ALA A O 1
ATOM 677 N N . GLN A 1 85 ? -18.790 -0.138 27.049 1.00 95.19 85 GLN A N 1
ATOM 678 C CA . GLN A 1 85 ? -18.416 -0.871 28.260 1.00 95.19 85 GLN A CA 1
ATOM 679 C C . GLN A 1 85 ? -18.350 0.041 29.494 1.00 95.19 85 GLN A C 1
ATOM 681 O O . GLN A 1 85 ? -18.781 -0.366 30.573 1.00 95.19 85 GLN A O 1
ATOM 686 N N . GLN A 1 86 ? -17.869 1.275 29.336 1.00 93.00 86 GLN A N 1
ATOM 687 C CA . GLN A 1 86 ? -17.824 2.267 30.412 1.00 93.00 86 GLN A CA 1
ATOM 688 C C . GLN A 1 86 ? -19.227 2.705 30.849 1.00 93.00 86 GLN A C 1
ATOM 690 O O . GLN A 1 86 ? -19.492 2.771 32.047 1.00 93.00 86 GLN A O 1
ATOM 695 N N . LEU A 1 87 ? -20.143 2.933 29.900 1.00 90.12 87 LEU A N 1
ATOM 696 C CA . LEU A 1 87 ? -21.544 3.253 30.197 1.00 90.12 87 LEU A CA 1
ATOM 697 C C . LEU A 1 87 ? -22.254 2.095 30.911 1.00 90.12 87 LEU A C 1
ATOM 699 O O . LEU A 1 87 ? -22.954 2.319 31.895 1.00 90.12 87 LEU A O 1
ATOM 703 N N . ALA A 1 88 ? -22.032 0.857 30.460 1.00 84.81 88 ALA A N 1
ATOM 704 C CA . ALA A 1 88 ? -22.615 -0.334 31.078 1.00 84.81 88 ALA A CA 1
ATOM 705 C C . ALA A 1 88 ? -22.117 -0.576 32.512 1.00 84.81 88 ALA A C 1
ATOM 707 O O . ALA A 1 88 ? -22.818 -1.194 33.309 1.00 84.81 88 ALA A O 1
ATOM 708 N N . LYS A 1 89 ? -20.915 -0.096 32.854 1.00 78.00 89 LYS A N 1
ATOM 709 C CA . LYS A 1 89 ? -20.349 -0.248 34.199 1.00 78.00 89 LYS A CA 1
ATOM 710 C C . LYS A 1 89 ? -21.001 0.684 35.233 1.00 78.00 89 LYS A C 1
ATOM 712 O O . LYS A 1 89 ? -20.875 0.400 36.421 1.00 78.00 89 LYS A O 1
ATOM 717 N N . GLY A 1 90 ? -21.724 1.724 34.795 1.00 65.69 90 GLY A N 1
ATOM 718 C CA . GLY A 1 90 ? -22.377 2.721 35.652 1.00 65.69 90 GLY A CA 1
ATOM 719 C C . GLY A 1 90 ? -21.394 3.507 36.540 1.00 65.69 90 GLY A C 1
ATOM 720 O O . GLY A 1 90 ? -20.259 3.077 36.759 1.00 65.69 90 GLY A O 1
ATOM 721 N N . PRO A 1 91 ? -21.777 4.676 37.084 1.00 60.69 91 PRO A N 1
ATOM 722 C CA . PRO A 1 91 ? -21.037 5.227 38.210 1.00 60.69 91 PRO A CA 1
ATOM 723 C C . PRO A 1 91 ? -21.139 4.213 39.354 1.00 60.69 91 PRO A C 1
ATOM 725 O O . PRO A 1 91 ? -22.236 3.751 39.666 1.00 60.69 91 PRO A O 1
ATOM 728 N N . ALA A 1 92 ? -20.013 3.853 39.975 1.00 61.62 92 ALA A N 1
ATOM 729 C CA . ALA A 1 92 ? -20.051 3.211 41.281 1.00 61.62 92 ALA A CA 1
ATOM 730 C C . ALA A 1 92 ? -20.857 4.147 42.195 1.00 61.62 92 ALA A C 1
ATOM 732 O O . ALA A 1 92 ? -20.381 5.228 42.544 1.00 61.62 92 ALA A O 1
ATOM 733 N N . GLY A 1 93 ? -22.121 3.797 42.454 1.00 55.22 93 GLY A N 1
ATOM 734 C CA . GLY A 1 93 ? -23.016 4.608 43.269 1.00 55.22 93 GLY A CA 1
ATOM 735 C C . GLY A 1 93 ? -22.376 4.858 44.634 1.00 55.22 93 GLY A C 1
ATOM 736 O O . GLY A 1 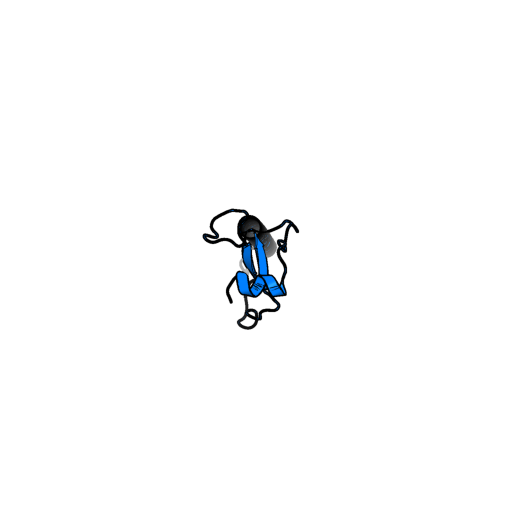93 ? -21.610 4.007 45.100 1.00 55.22 93 GLY A O 1
ATOM 737 N N . PRO A 1 94 ? -22.632 6.014 45.271 1.00 54.78 94 PRO A N 1
ATOM 738 C CA . PRO A 1 94 ? -22.054 6.307 46.571 1.00 54.78 94 PRO A CA 1
ATOM 739 C C . PRO A 1 94 ? -22.429 5.182 47.535 1.00 54.78 94 PRO A C 1
ATOM 741 O O . PRO A 1 94 ? -23.606 4.903 47.755 1.00 54.78 94 PRO A O 1
ATOM 744 N N . SER A 1 95 ? -21.404 4.516 48.063 1.00 54.47 95 SER A N 1
ATOM 745 C CA . SER A 1 95 ? -21.528 3.533 49.128 1.00 54.47 95 SER A CA 1
ATOM 746 C C . SER A 1 95 ? -22.175 4.231 50.322 1.00 54.47 95 SER A C 1
ATOM 748 O O . SER A 1 95 ? -21.513 4.972 51.045 1.00 54.47 95 SER A O 1
ATOM 750 N N . SER A 1 96 ? -23.483 4.050 50.497 1.00 53.44 96 SER A N 1
ATOM 751 C CA . SER A 1 96 ? -24.212 4.492 51.679 1.00 53.44 96 SER A CA 1
ATOM 752 C C . SER A 1 96 ? -23.815 3.588 52.845 1.00 53.44 96 SER A C 1
ATOM 754 O O . SER A 1 96 ? -24.452 2.565 53.090 1.00 53.44 96 SER A O 1
ATOM 756 N N . ALA A 1 97 ? -22.721 3.937 53.519 1.00 52.38 97 ALA A N 1
ATOM 757 C CA . ALA A 1 97 ? -22.435 3.448 54.858 1.00 52.38 97 ALA A CA 1
ATOM 758 C C . ALA A 1 97 ? -23.222 4.329 55.838 1.00 52.38 97 ALA A C 1
ATOM 760 O O . ALA A 1 97 ? -22.930 5.519 55.974 1.00 52.38 97 ALA A O 1
ATOM 761 N N . GLY A 1 98 ? -24.277 3.744 56.408 1.00 50.16 98 GLY A N 1
ATOM 762 C CA . GLY A 1 98 ? -24.918 4.226 57.631 1.00 50.16 98 GLY A CA 1
ATOM 763 C C . GLY A 1 98 ? -24.183 3.748 58.873 1.00 50.16 98 GLY A C 1
ATOM 764 O O . GLY A 1 98 ? -23.292 2.876 58.734 1.00 50.16 98 GLY A O 1
#

Radius of gyration: 22.96 Å; chains: 1; bounding box: 44×22×75 Å

Foldseek 3Di:
DQLVVCCVVANQAAPPPRHGADDDPPQPDQRHWDKDFQDDDPDPPRPDPVRIHIHGPNVRVVVVVVVVVVVVVVVVVVVVVVVVVVVVVPPPPPPPDD

Secondary structure (DSSP, 8-state):
--HHHHHHHH-SB-TTT-PBPB-PSP--STTBEEEEESS--SSTT--SGGGEEEEEHHHHHHHHHHHHHHHHHHHHHHHHHHHHHHHHH---------

Sequence (98 aa):
MSVQALRSSFGPHCHWCGLPMDFAEPRDRPESATIEHLLDAPLGSLRQPKHRRLAHAECNRMRNEFKLQAERQFQAWIAGRIAAQQLAKGPAGPSSAG

pLDDT: mean 84.54, std 15.76, range [43.41, 98.25]